Protein AF-A0A6G1YQQ6-F1 (afdb_monomer_lite)

pLDDT: mean 92.28, std 7.88, range [52.28, 98.25]

Foldseek 3Di:
DDELDDDPVVCVVVVHHNPCSLVVSLQVLVQQLQLQAPQFGADDDPNDGDHGDGHDDHDPDPPHDADEYEDQDLSRLLSCQVVVGQAYEYEDDDDCVSVVVSLVSSQVNCVVVVHDSVSHDYHYDDDD

Structure (mmCIF, N/CA/C/O backbone):
data_AF-A0A6G1YQQ6-F1
#
_entry.id   AF-A0A6G1YQQ6-F1
#
loop_
_atom_site.group_PDB
_atom_site.id
_atom_site.type_symbol
_atom_site.label_atom_id
_atom_site.label_alt_id
_atom_site.label_comp_id
_atom_site.label_asym_id
_atom_site.label_entity_id
_atom_site.label_seq_id
_atom_site.pdbx_PDB_ins_code
_atom_site.Cartn_x
_atom_site.Cartn_y
_atom_site.Cartn_z
_atom_site.occupanc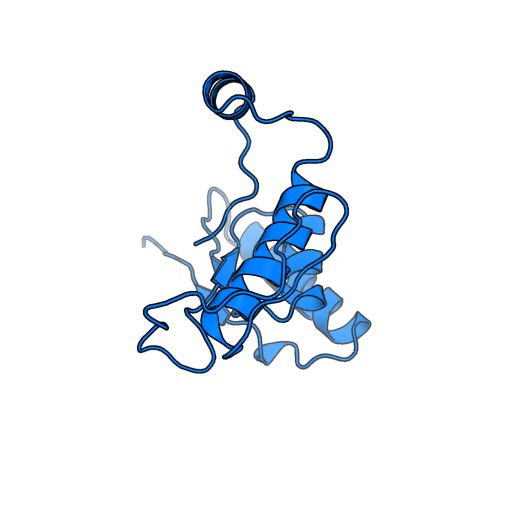y
_atom_site.B_iso_or_equiv
_atom_site.auth_seq_id
_atom_site.auth_comp_id
_atom_site.auth_asym_id
_atom_site.auth_atom_id
_atom_site.pdbx_PDB_model_num
ATOM 1 N N . MET A 1 1 ? -8.125 -2.587 -7.623 1.00 52.28 1 MET A N 1
ATOM 2 C CA . MET A 1 1 ? -6.885 -1.929 -8.093 1.00 52.28 1 MET A CA 1
ATOM 3 C C . MET A 1 1 ? -6.739 -0.608 -7.361 1.00 52.28 1 MET A C 1
ATOM 5 O O . MET A 1 1 ? -7.704 0.143 -7.324 1.00 52.28 1 MET A O 1
ATOM 9 N N . VAL A 1 2 ? -5.563 -0.329 -6.799 1.00 73.75 2 VAL A N 1
ATOM 10 C CA . VAL A 1 2 ? -5.211 0.980 -6.230 1.00 73.75 2 VAL A CA 1
ATOM 11 C C . VAL A 1 2 ? -4.089 1.582 -7.078 1.00 73.75 2 VAL A C 1
ATOM 13 O O . VAL A 1 2 ? -3.134 0.897 -7.439 1.00 73.75 2 VAL A O 1
ATOM 16 N N . LEU A 1 3 ? -4.211 2.860 -7.430 1.00 74.94 3 LEU A N 1
ATOM 17 C CA . LEU A 1 3 ? -3.183 3.617 -8.143 1.00 74.94 3 LEU A CA 1
ATOM 18 C C . LEU A 1 3 ? -2.853 4.875 -7.345 1.00 74.94 3 LEU A C 1
ATOM 20 O O . LEU A 1 3 ? -3.723 5.473 -6.726 1.00 74.94 3 LEU A O 1
ATOM 24 N N . VAL A 1 4 ? -1.593 5.307 -7.410 1.00 85.00 4 VAL A N 1
ATOM 25 C CA . VAL A 1 4 ? -1.136 6.564 -6.791 1.00 85.00 4 VAL A CA 1
ATOM 26 C C . VAL A 1 4 ? -1.632 7.791 -7.578 1.00 85.00 4 VAL A C 1
ATOM 28 O O . VAL A 1 4 ? -1.477 8.911 -7.119 1.00 85.00 4 VAL A O 1
ATOM 31 N N . GLY A 1 5 ? -2.236 7.618 -8.757 1.00 86.31 5 GLY A N 1
ATOM 32 C CA . GLY A 1 5 ? -2.665 8.719 -9.624 1.00 86.31 5 GLY A CA 1
ATOM 33 C C . GLY A 1 5 ? -1.491 9.454 -10.291 1.00 86.31 5 GLY A C 1
ATOM 34 O O . GLY A 1 5 ? -0.394 9.597 -9.733 1.00 86.31 5 GLY A O 1
ATOM 35 N N . TRP A 1 6 ? -1.707 9.891 -11.529 1.00 87.56 6 TRP A N 1
ATOM 36 C CA . TRP A 1 6 ? -0.689 10.552 -12.358 1.00 87.56 6 TRP A CA 1
ATOM 37 C C . TRP A 1 6 ? -1.107 11.956 -12.809 1.00 87.56 6 TRP A C 1
ATOM 39 O O . TRP A 1 6 ? -0.237 12.787 -13.065 1.00 87.56 6 TRP A O 1
ATOM 49 N N . SER A 1 7 ? -2.413 12.224 -12.882 1.00 93.06 7 SER A N 1
ATOM 50 C CA . SER A 1 7 ? -2.953 13.490 -13.368 1.00 93.06 7 SER A CA 1
ATOM 51 C C . SER A 1 7 ? -2.873 14.562 -12.287 1.00 93.06 7 SER A C 1
ATOM 53 O O . SER A 1 7 ? -3.448 14.415 -11.214 1.00 93.06 7 SER A O 1
ATOM 55 N N . ARG A 1 8 ? -2.166 15.662 -12.558 1.00 94.00 8 ARG A N 1
ATOM 56 C CA . ARG A 1 8 ? -2.144 16.817 -11.646 1.00 94.00 8 ARG A CA 1
ATOM 57 C C . ARG A 1 8 ? -3.524 17.460 -11.525 1.00 94.00 8 ARG A C 1
ATOM 59 O O . ARG A 1 8 ? -3.879 17.895 -10.434 1.00 94.00 8 ARG A O 1
ATOM 66 N N . ASP A 1 9 ? -4.297 17.437 -12.605 1.00 96.00 9 ASP A N 1
ATOM 67 C CA . ASP A 1 9 ? -5.633 18.021 -12.654 1.00 96.00 9 ASP A CA 1
ATOM 68 C C . ASP A 1 9 ? -6.589 17.259 -11.728 1.00 96.00 9 ASP A C 1
ATOM 70 O O 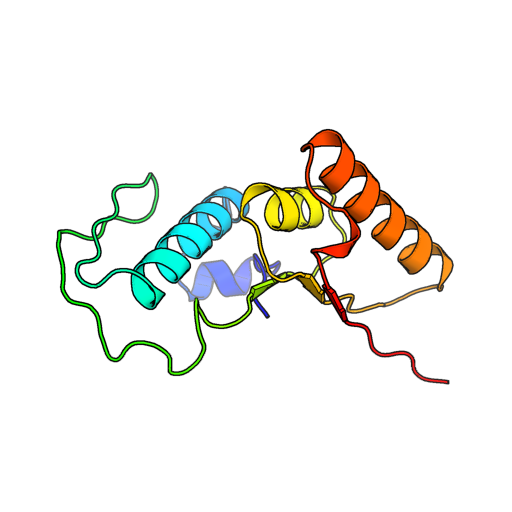. ASP A 1 9 ? -7.311 17.885 -10.960 1.00 96.00 9 ASP A O 1
ATOM 74 N N . GLU A 1 10 ? -6.526 15.918 -11.696 1.00 93.88 10 GLU A N 1
ATOM 75 C CA . GLU A 1 10 ? -7.318 15.090 -10.764 1.00 93.88 10 GLU A CA 1
ATOM 76 C C . GLU A 1 10 ? -7.028 15.432 -9.296 1.00 93.88 10 GLU A C 1
ATOM 78 O O . GLU A 1 10 ? -7.936 15.516 -8.467 1.00 93.88 10 GLU A O 1
ATOM 83 N N . TYR A 1 11 ? -5.754 15.658 -8.975 1.00 95.44 11 TYR A N 1
ATOM 84 C CA . TYR A 1 11 ? -5.327 16.076 -7.643 1.00 95.44 11 TYR A CA 1
ATOM 85 C C . TYR A 1 11 ? -5.837 17.478 -7.300 1.00 95.44 11 TYR A C 1
ATOM 87 O O . TYR A 1 11 ? -6.378 17.686 -6.212 1.00 95.44 11 TYR A O 1
ATOM 95 N N . GLN A 1 12 ? -5.729 18.413 -8.247 1.00 95.25 12 GLN A N 1
ATOM 96 C CA . GLN A 1 12 ? -6.218 19.777 -8.088 1.00 95.25 12 GLN A CA 1
ATOM 97 C C . GLN A 1 12 ? -7.732 19.810 -7.846 1.00 95.25 12 GLN A C 1
ATOM 99 O O . GLN A 1 12 ? -8.171 20.448 -6.891 1.00 95.25 12 GLN A O 1
ATOM 104 N N . VAL A 1 13 ? -8.531 19.095 -8.646 1.00 96.88 13 VAL A N 1
ATOM 105 C CA . VAL A 1 13 ? -9.997 19.075 -8.475 1.00 96.88 13 VAL A CA 1
ATOM 106 C C . VAL A 1 13 ? -10.433 18.342 -7.208 1.00 96.88 13 VAL A C 1
ATOM 108 O O . VAL A 1 13 ? -11.454 18.689 -6.623 1.00 96.88 13 VAL A O 1
ATOM 111 N N . SER A 1 14 ? -9.645 17.367 -6.746 1.00 94.44 14 SER A N 1
ATOM 112 C CA . SER A 1 14 ? -9.898 16.646 -5.490 1.00 94.44 14 SER A CA 1
ATOM 113 C C . SER A 1 14 ? -9.428 17.416 -4.252 1.00 94.44 14 SER A C 1
ATOM 115 O O . SER A 1 14 ? -9.586 16.925 -3.136 1.00 94.44 14 SER A O 1
ATOM 117 N N . ASN A 1 15 ? -8.828 18.599 -4.433 1.00 94.94 15 ASN A N 1
ATOM 118 C CA . ASN A 1 15 ? -8.220 19.400 -3.373 1.00 94.94 15 ASN A CA 1
ATOM 119 C C . ASN A 1 15 ? -7.178 18.616 -2.545 1.00 94.94 15 ASN A C 1
ATOM 121 O O . ASN A 1 15 ? -7.066 18.771 -1.328 1.00 94.94 15 ASN A O 1
ATOM 125 N N . VAL A 1 16 ? -6.411 17.746 -3.211 1.00 93.31 16 VAL A N 1
ATOM 126 C CA . VAL A 1 16 ? -5.314 16.976 -2.613 1.00 93.31 16 VAL A CA 1
ATOM 127 C C . VAL A 1 16 ? -3.998 17.462 -3.228 1.00 93.31 16 VAL A C 1
ATOM 129 O O . VAL A 1 16 ? -3.898 17.529 -4.451 1.00 93.31 16 VAL A O 1
ATOM 132 N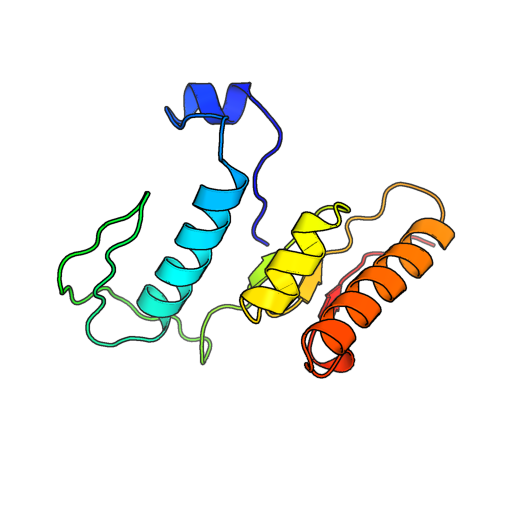 N 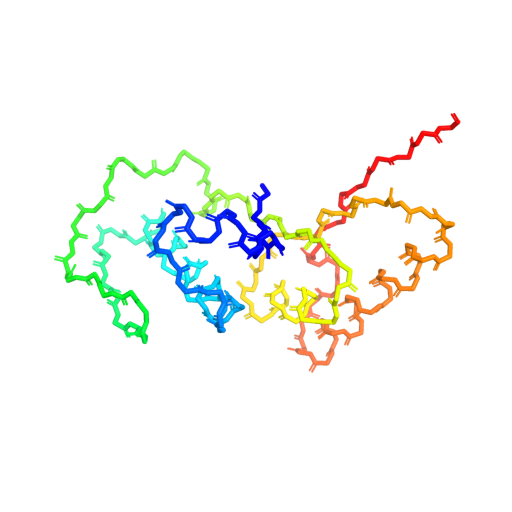. PRO A 1 17 ? -2.948 17.760 -2.436 1.00 94.25 17 PRO A N 1
ATOM 133 C CA . PRO A 1 17 ? -1.644 18.137 -2.987 1.00 94.25 17 PRO A CA 1
ATOM 134 C C . PRO A 1 17 ? -1.113 17.071 -3.949 1.00 94.25 17 PRO A C 1
ATOM 136 O O . PRO A 1 17 ? -1.347 15.884 -3.731 1.00 94.25 17 PRO A O 1
ATOM 139 N N . TYR A 1 18 ? -0.353 17.438 -4.979 1.00 94.69 18 TYR A N 1
ATOM 140 C CA . TYR A 1 18 ? 0.248 16.447 -5.886 1.00 94.69 18 TYR A CA 1
ATOM 141 C C . TYR A 1 18 ? 1.585 15.909 -5.342 1.00 94.69 18 TYR A C 1
ATOM 143 O O . TYR A 1 18 ? 1.964 14.744 -5.519 1.00 94.69 18 TYR A O 1
ATOM 151 N N . GLU A 1 19 ? 2.310 16.756 -4.617 1.00 95.12 19 GLU A N 1
ATOM 152 C CA . GLU A 1 19 ? 3.590 16.471 -3.980 1.00 95.12 19 GLU A CA 1
ATOM 153 C C . GLU A 1 19 ? 3.404 15.413 -2.902 1.00 95.12 19 GLU A C 1
ATOM 155 O O . GLU A 1 19 ? 2.434 15.462 -2.154 1.00 95.12 19 GLU A O 1
ATOM 160 N N . ARG A 1 20 ? 4.344 14.473 -2.757 1.00 94.50 20 ARG A N 1
ATOM 161 C CA . ARG A 1 20 ? 4.277 13.406 -1.734 1.00 94.50 20 ARG A CA 1
ATOM 162 C C . ARG A 1 20 ? 3.081 12.448 -1.881 1.00 94.50 20 ARG A C 1
ATOM 164 O O . ARG A 1 20 ? 2.768 11.718 -0.947 1.00 94.50 20 ARG A O 1
ATOM 171 N N . ARG A 1 21 ? 2.453 12.375 -3.062 1.00 94.25 21 ARG A N 1
ATOM 172 C CA . ARG A 1 21 ? 1.342 11.441 -3.339 1.00 94.25 21 ARG A CA 1
ATOM 173 C C . ARG A 1 21 ? 1.672 9.976 -3.068 1.00 94.25 21 ARG A C 1
ATOM 175 O O . ARG A 1 21 ? 0.823 9.233 -2.600 1.00 94.25 21 ARG A O 1
ATOM 182 N N . GLY A 1 22 ? 2.923 9.584 -3.314 1.00 93.56 22 GLY A N 1
ATOM 183 C CA . GLY A 1 22 ? 3.408 8.243 -3.003 1.00 93.56 22 GLY A CA 1
ATOM 184 C C . GLY A 1 22 ? 3.344 7.936 -1.510 1.00 93.56 22 GLY A C 1
ATOM 185 O O . GLY A 1 22 ? 2.784 6.916 -1.143 1.00 93.56 22 GLY A O 1
ATOM 186 N N . GLU A 1 23 ? 3.848 8.843 -0.668 1.00 95.38 23 GLU A N 1
ATOM 187 C CA . GLU A 1 23 ? 3.817 8.686 0.794 1.00 95.38 23 GLU A CA 1
ATOM 188 C C . GLU A 1 23 ? 2.378 8.699 1.331 1.00 95.38 23 GLU A C 1
ATOM 190 O O . GLU A 1 23 ? 2.049 7.935 2.233 1.00 95.38 23 GLU A O 1
ATOM 195 N N . ARG A 1 24 ? 1.491 9.517 0.743 1.00 95.38 24 ARG A N 1
ATOM 196 C CA . ARG A 1 24 ? 0.057 9.477 1.070 1.00 95.38 24 ARG A CA 1
ATOM 197 C C . ARG A 1 24 ? -0.572 8.133 0.726 1.00 95.38 24 ARG A C 1
ATOM 199 O O . ARG A 1 24 ? -1.274 7.574 1.556 1.00 95.38 24 ARG A O 1
ATOM 206 N N . ALA A 1 25 ? -0.313 7.599 -0.467 1.00 94.00 25 ALA A N 1
ATOM 207 C CA . ALA A 1 25 ? -0.844 6.299 -0.867 1.00 94.00 25 ALA A CA 1
ATOM 208 C C . ALA A 1 25 ? -0.338 5.168 0.046 1.00 94.00 25 ALA A C 1
ATOM 210 O O . ALA A 1 25 ? -1.114 4.293 0.422 1.00 94.00 25 ALA A O 1
ATOM 211 N N . ASP A 1 26 ? 0.934 5.222 0.443 1.00 95.25 26 ASP A N 1
ATOM 212 C CA . ASP A 1 26 ? 1.550 4.272 1.375 1.00 95.25 26 ASP A CA 1
ATOM 213 C C . ASP A 1 26 ? 0.824 4.251 2.725 1.00 95.25 26 ASP A C 1
ATOM 215 O O . ASP A 1 26 ? 0.515 3.191 3.273 1.00 95.25 26 ASP A O 1
ATOM 219 N N . GLU A 1 27 ? 0.527 5.431 3.264 1.00 96.75 27 GLU A N 1
ATOM 220 C CA . GLU A 1 27 ? -0.186 5.578 4.529 1.00 96.75 27 GLU A CA 1
ATOM 221 C C . GLU A 1 27 ? -1.666 5.185 4.408 1.00 96.75 27 GLU A C 1
ATOM 223 O O . GLU A 1 27 ? -2.212 4.503 5.276 1.00 96.75 27 GLU A O 1
ATOM 228 N N . TYR A 1 28 ? -2.297 5.543 3.290 1.00 95.44 28 TYR A N 1
ATOM 229 C CA . TYR A 1 28 ? -3.689 5.216 3.003 1.00 95.44 28 TYR A CA 1
ATOM 230 C C . TYR A 1 28 ? -3.923 3.703 2.934 1.00 95.44 28 TYR A C 1
ATOM 232 O O . TYR A 1 28 ? -4.893 3.199 3.493 1.00 95.44 28 TYR A O 1
ATOM 240 N N . VAL A 1 29 ? -3.011 2.954 2.306 1.00 95.62 29 VAL A N 1
ATOM 241 C CA . VAL A 1 29 ? -3.095 1.488 2.220 1.00 95.62 29 VAL A CA 1
ATOM 242 C C . VAL A 1 29 ? -2.989 0.830 3.598 1.00 95.62 29 VAL A C 1
ATOM 244 O O . VAL A 1 29 ? -3.737 -0.104 3.889 1.00 95.62 29 VAL A O 1
ATOM 247 N N . GLN A 1 30 ? -2.107 1.328 4.468 1.00 95.94 30 GLN A N 1
ATOM 248 C CA . GLN A 1 30 ? -2.008 0.841 5.848 1.00 95.94 30 GLN A CA 1
ATOM 249 C C . GLN A 1 30 ? -3.299 1.100 6.627 1.00 95.94 30 GLN A C 1
ATOM 251 O O . GLN A 1 30 ? -3.800 0.201 7.306 1.00 95.94 30 GLN A O 1
ATOM 256 N N . LEU A 1 31 ? -3.859 2.306 6.498 1.00 97.25 31 LEU A N 1
ATOM 257 C CA . LEU A 1 31 ? -5.119 2.662 7.138 1.00 97.25 31 LEU A CA 1
ATOM 258 C C . LEU A 1 31 ? -6.280 1.799 6.625 1.00 97.25 31 LEU A C 1
ATOM 260 O O . LEU A 1 31 ? -7.050 1.283 7.431 1.00 97.25 31 LEU A O 1
ATOM 264 N N . LEU A 1 32 ? -6.396 1.594 5.309 1.00 95.94 32 LEU A N 1
ATOM 265 C CA . LEU A 1 32 ? -7.444 0.752 4.725 1.00 95.94 32 LEU A CA 1
ATOM 266 C C . LEU A 1 32 ? -7.399 -0.676 5.263 1.00 95.94 32 LEU A C 1
ATOM 268 O O . LEU A 1 32 ? -8.439 -1.206 5.650 1.00 95.94 32 LEU A O 1
ATOM 272 N N . LYS A 1 33 ? -6.205 -1.280 5.343 1.00 95.69 33 LYS A N 1
ATOM 273 C CA . LYS A 1 33 ? -6.049 -2.619 5.923 1.00 95.69 33 LYS A CA 1
ATOM 274 C C . LYS A 1 33 ? -6.596 -2.664 7.348 1.00 95.69 33 LYS A C 1
ATOM 276 O O . LYS A 1 33 ? -7.460 -3.494 7.603 1.00 95.69 33 LYS A O 1
ATOM 281 N N . ARG A 1 34 ? -6.213 -1.716 8.215 1.00 96.50 34 ARG A N 1
ATOM 282 C CA . ARG A 1 34 ? -6.752 -1.619 9.587 1.00 96.50 34 ARG A CA 1
ATOM 283 C C . ARG A 1 34 ? -8.263 -1.428 9.619 1.00 96.50 34 ARG A C 1
ATOM 285 O O . ARG A 1 34 ? -8.950 -2.096 10.381 1.00 96.50 34 ARG A O 1
ATOM 292 N N . ILE A 1 35 ? -8.805 -0.554 8.769 1.00 96.88 35 ILE A N 1
ATOM 293 C CA . ILE A 1 35 ? -10.257 -0.346 8.667 1.00 96.88 35 ILE A CA 1
ATOM 294 C C . ILE A 1 35 ? -10.976 -1.660 8.355 1.00 96.88 35 ILE A C 1
ATOM 296 O O . ILE A 1 35 ? -12.052 -1.921 8.898 1.00 96.88 35 ILE A O 1
ATOM 300 N N . TRP A 1 36 ? -10.393 -2.498 7.505 1.00 96.62 36 TRP A N 1
ATOM 301 C CA . TRP A 1 36 ? -10.988 -3.763 7.099 1.00 96.62 36 TRP A CA 1
ATOM 302 C C . TRP A 1 36 ? -10.784 -4.901 8.102 1.00 96.62 36 TRP A C 1
ATOM 304 O O . TRP A 1 36 ? -11.660 -5.764 8.184 1.00 96.62 36 TRP A O 1
ATOM 314 N N . THR A 1 37 ? -9.688 -4.895 8.866 1.00 96.06 37 THR A N 1
ATOM 315 C CA . THR A 1 37 ? -9.309 -6.005 9.756 1.00 96.06 37 THR A CA 1
ATOM 316 C C . THR A 1 37 ? -9.634 -5.775 11.225 1.00 96.06 37 THR A C 1
ATOM 318 O O . THR A 1 37 ? -10.030 -6.722 11.898 1.00 96.06 37 THR A O 1
ATOM 321 N N . ASP A 1 38 ? -9.485 -4.551 11.729 1.00 96.50 38 ASP A N 1
ATOM 322 C CA . ASP A 1 38 ? -9.459 -4.285 13.169 1.00 96.50 38 ASP A CA 1
ATOM 323 C C . ASP A 1 38 ? -10.863 -3.947 13.686 1.00 96.50 38 ASP A C 1
ATOM 325 O O . ASP A 1 38 ? -11.578 -3.140 13.084 1.00 96.50 38 ASP A O 1
ATOM 329 N N . ASP A 1 39 ? -11.269 -4.506 14.828 1.00 95.62 39 ASP A N 1
ATOM 330 C CA . ASP A 1 39 ? -12.583 -4.218 15.429 1.00 95.62 39 ASP A CA 1
ATOM 331 C C . ASP A 1 39 ? -12.715 -2.753 15.874 1.00 95.62 39 ASP A C 1
ATOM 333 O O . ASP A 1 39 ? -13.741 -2.106 15.637 1.00 95.62 39 ASP A O 1
ATOM 337 N N . VAL A 1 40 ? -11.654 -2.219 16.485 1.00 97.88 40 VAL A N 1
ATOM 338 C CA . VAL A 1 40 ? -11.490 -0.798 16.804 1.00 97.88 40 VAL A CA 1
ATOM 339 C C . VAL A 1 40 ? -10.298 -0.283 16.013 1.00 97.88 40 VAL A C 1
ATOM 341 O O . VAL A 1 40 ? -9.176 -0.746 16.191 1.00 97.88 40 VAL A O 1
ATOM 344 N N . VAL A 1 41 ? -10.553 0.679 15.135 1.00 98.06 41 VAL A N 1
ATOM 345 C CA . VAL A 1 41 ? -9.544 1.281 14.271 1.00 98.06 41 VAL A CA 1
ATOM 346 C C . VAL A 1 41 ? -8.969 2.494 14.979 1.00 98.06 41 VAL A C 1
ATOM 348 O O . VAL A 1 41 ? -9.698 3.428 15.307 1.00 98.06 41 VAL A O 1
ATOM 351 N N . GLU A 1 42 ? -7.658 2.505 15.161 1.00 98.00 42 GLU A N 1
ATOM 352 C CA . GLU A 1 42 ? -6.906 3.688 15.564 1.00 98.00 42 GLU A CA 1
ATOM 353 C C . GLU A 1 42 ? -5.702 3.840 14.637 1.00 98.00 42 GLU A C 1
ATOM 355 O O . GLU A 1 42 ? -4.997 2.872 14.323 1.00 98.00 42 GLU A O 1
ATOM 360 N N . PHE A 1 43 ? -5.474 5.059 14.155 1.00 98.12 43 PHE A N 1
ATOM 361 C CA . PHE A 1 43 ? -4.381 5.343 13.239 1.00 98.12 43 PHE A CA 1
ATOM 362 C C . PHE A 1 43 ? -3.875 6.765 13.434 1.00 98.12 43 PHE A C 1
ATOM 364 O O . PHE A 1 43 ? -4.650 7.716 13.434 1.00 98.12 43 PHE A O 1
ATOM 371 N N . LYS A 1 44 ? -2.562 6.923 13.570 1.00 98.12 44 LYS A N 1
ATOM 372 C CA . LYS A 1 44 ? -1.916 8.227 13.703 1.00 98.12 44 LYS A CA 1
ATOM 373 C C . LYS A 1 44 ? -0.714 8.267 12.777 1.00 98.12 44 LYS A C 1
ATOM 375 O O . LYS A 1 44 ? 0.385 7.872 13.160 1.00 98.12 44 LYS A O 1
ATOM 380 N N . GLY A 1 45 ? -0.956 8.687 11.545 1.00 97.00 45 GLY A N 1
ATOM 381 C CA . GLY A 1 45 ? 0.078 8.875 10.543 1.00 97.00 45 GLY A CA 1
ATOM 382 C C . GLY A 1 45 ? 0.369 10.350 10.282 1.00 97.00 45 GLY A C 1
ATOM 383 O O . GLY A 1 45 ? -0.091 11.243 10.995 1.00 97.00 45 GLY A O 1
ATOM 384 N N . LYS A 1 46 ? 1.183 10.604 9.260 1.00 97.38 46 LYS A N 1
ATOM 385 C CA . LYS A 1 46 ? 1.584 11.947 8.834 1.00 97.38 46 LYS A CA 1
ATOM 386 C C . LYS A 1 46 ? 0.476 12.645 8.044 1.00 97.38 46 LYS A C 1
ATOM 388 O O . LYS A 1 46 ? 0.420 13.873 8.046 1.00 97.38 46 LYS A O 1
ATOM 393 N N . TYR A 1 47 ? -0.370 11.882 7.355 1.00 96.44 47 TYR A N 1
ATOM 394 C CA . TYR A 1 47 ? -1.409 12.388 6.457 1.00 96.44 47 TYR A CA 1
ATOM 395 C C . TYR A 1 47 ? -2.828 12.080 6.938 1.00 96.44 47 TYR A C 1
ATOM 397 O O . TYR A 1 47 ? -3.741 12.852 6.658 1.00 96.44 47 TYR A O 1
ATOM 405 N N . TYR A 1 48 ? -3.016 10.982 7.665 1.00 96.94 48 TYR A N 1
ATOM 406 C CA . TYR A 1 48 ? -4.302 10.504 8.144 1.00 96.94 48 TYR A CA 1
ATOM 407 C C . TYR A 1 48 ? -4.243 10.263 9.649 1.00 96.94 48 TYR A C 1
ATOM 409 O O . TYR A 1 48 ? -3.330 9.626 10.173 1.00 96.94 48 TYR A O 1
ATOM 417 N N . THR A 1 49 ? -5.257 10.759 10.353 1.00 97.88 49 THR A N 1
ATOM 418 C CA . THR A 1 49 ? -5.491 10.447 11.762 1.00 97.88 49 THR A CA 1
ATOM 419 C C . THR A 1 49 ? -6.912 9.938 11.914 1.00 97.88 49 THR A C 1
ATOM 421 O O . THR A 1 49 ? -7.856 10.583 11.463 1.00 97.88 49 THR A O 1
ATOM 424 N N . VAL A 1 50 ? -7.054 8.785 12.553 1.00 97.88 50 VAL A N 1
ATOM 425 C CA . VAL A 1 50 ? -8.328 8.186 12.932 1.00 97.88 50 VAL A CA 1
ATOM 426 C C . VAL A 1 50 ? -8.275 7.941 14.440 1.00 97.88 50 VAL A C 1
ATOM 428 O O . VAL A 1 50 ? -7.454 7.128 14.876 1.00 97.88 50 VAL A O 1
ATOM 431 N N . PRO A 1 51 ? -9.094 8.642 15.248 1.00 97.88 51 PRO A N 1
ATOM 432 C CA . PRO A 1 51 ? -9.214 8.330 16.669 1.00 97.88 51 PRO A CA 1
ATOM 433 C C . PRO A 1 51 ? -9.820 6.935 16.834 1.00 97.88 51 PRO A C 1
ATOM 435 O O . PRO A 1 51 ? -10.498 6.462 15.923 1.00 97.88 51 PRO A O 1
ATOM 438 N N . ALA A 1 52 ? -9.629 6.301 17.991 1.00 98.25 52 ALA A N 1
ATOM 439 C CA . ALA A 1 52 ? -10.195 4.985 18.285 1.00 98.25 52 ALA A CA 1
ATOM 440 C C . ALA A 1 52 ? -11.698 4.921 17.942 1.00 98.25 52 ALA A C 1
ATOM 442 O O . ALA A 1 52 ? -12.535 5.525 18.612 1.00 98.25 52 ALA A O 1
ATOM 443 N N . SER A 1 53 ? -12.024 4.212 16.860 1.00 98.12 53 SER A N 1
ATOM 444 C CA . SER A 1 53 ? -13.349 4.237 16.238 1.00 98.12 53 SER A CA 1
ATOM 445 C C . SER A 1 53 ? -13.784 2.846 15.803 1.00 98.12 53 SER A C 1
ATOM 447 O O . SER A 1 53 ? -12.999 2.072 15.257 1.00 98.12 53 SER A O 1
ATOM 449 N N . LYS A 1 54 ? -15.074 2.539 15.961 1.00 97.69 54 LYS A N 1
ATOM 450 C CA . LYS A 1 54 ? -15.688 1.372 15.317 1.00 97.69 54 LYS A CA 1
ATOM 451 C C . LYS A 1 54 ? -16.133 1.760 13.912 1.00 97.69 54 LYS A C 1
ATOM 453 O O . LYS A 1 54 ? -17.072 2.533 13.758 1.00 97.69 54 LYS A O 1
ATOM 458 N N . ILE A 1 55 ? -15.454 1.229 12.899 1.00 96.50 55 ILE A N 1
ATOM 459 C CA . ILE A 1 55 ? -15.746 1.519 11.489 1.00 96.50 55 ILE A CA 1
ATOM 460 C C . ILE A 1 55 ? -16.288 0.253 10.831 1.00 96.50 55 ILE A C 1
ATOM 462 O O . ILE A 1 55 ? -15.610 -0.775 10.821 1.00 96.50 55 ILE A O 1
ATOM 466 N N . GLY A 1 56 ? -17.502 0.329 10.287 1.00 94.75 56 GLY A N 1
ATOM 467 C CA . GLY A 1 56 ? -18.164 -0.786 9.619 1.00 94.75 56 GLY A CA 1
ATOM 468 C C . GLY A 1 56 ? -19.144 -0.336 8.528 1.00 94.75 56 GLY A C 1
ATOM 469 O O . GLY A 1 56 ? -19.376 0.865 8.382 1.00 94.75 56 GLY A O 1
ATOM 470 N N . PRO A 1 57 ? -19.723 -1.290 7.773 1.00 94.50 57 PRO A N 1
ATOM 471 C CA . PRO A 1 57 ? -19.535 -2.742 7.904 1.00 94.50 57 PRO A CA 1
ATOM 472 C C . PRO A 1 57 ? -18.132 -3.213 7.479 1.00 94.50 57 PRO A C 1
ATOM 474 O O . PRO A 1 57 ? -17.464 -2.565 6.675 1.00 94.50 57 PRO A O 1
ATOM 477 N N . LYS A 1 58 ? -17.670 -4.347 8.027 1.00 95.69 58 LYS A N 1
ATOM 478 C CA . LYS A 1 58 ? -16.407 -4.971 7.598 1.00 95.69 58 LYS A CA 1
ATOM 479 C C . LYS A 1 58 ? -16.592 -5.704 6.266 1.00 95.69 58 LYS A C 1
ATOM 481 O O . LYS A 1 58 ? -17.677 -6.240 6.029 1.00 95.69 58 LYS A O 1
ATOM 486 N N . PRO A 1 59 ? -15.552 -5.795 5.417 1.00 95.38 59 PRO A N 1
ATOM 487 C CA . PRO A 1 59 ? -15.633 -6.597 4.206 1.00 95.38 59 PRO A CA 1
ATOM 488 C C . PRO A 1 59 ? -15.924 -8.071 4.505 1.00 95.38 59 PRO A C 1
ATOM 490 O O . PRO A 1 59 ? -15.433 -8.641 5.487 1.00 95.38 59 PRO A O 1
ATOM 493 N N . ILE A 1 60 ? -16.693 -8.687 3.605 1.00 96.00 60 ILE A N 1
ATOM 494 C CA . ILE A 1 60 ? -16.956 -10.134 3.602 1.00 96.00 60 ILE A CA 1
ATOM 495 C C . ILE A 1 60 ? -15.658 -10.906 3.310 1.00 96.00 60 ILE A C 1
ATOM 497 O O . ILE A 1 60 ? -15.415 -11.953 3.901 1.00 96.00 60 ILE A O 1
ATOM 501 N N . HIS A 1 61 ? -14.803 -10.362 2.438 1.00 93.88 61 HIS A N 1
ATOM 502 C CA . HIS A 1 61 ? -13.500 -10.937 2.102 1.00 93.88 61 HIS A CA 1
ATOM 503 C C . HIS A 1 61 ? -12.541 -10.869 3.297 1.00 93.88 61 HIS A C 1
ATOM 505 O O . HIS A 1 61 ? -12.418 -9.820 3.936 1.00 93.88 61 HIS A O 1
ATOM 511 N N . LYS A 1 62 ? -11.853 -11.983 3.577 1.00 92.25 62 LYS A N 1
ATOM 512 C CA . LYS A 1 62 ? -10.873 -12.120 4.662 1.00 92.25 62 LYS A CA 1
ATOM 513 C C . LYS A 1 62 ? -9.470 -12.406 4.106 1.00 92.25 62 LYS A C 1
ATOM 515 O O . LYS A 1 62 ? -9.372 -13.125 3.117 1.00 92.25 62 LYS A O 1
ATOM 520 N N . PRO A 1 63 ? -8.401 -11.898 4.751 1.00 91.19 63 PRO A N 1
ATOM 521 C CA . PRO A 1 63 ? -8.430 -10.997 5.910 1.00 91.19 63 PRO A CA 1
ATOM 522 C C . PRO A 1 63 ? -8.913 -9.583 5.550 1.00 91.19 63 PRO A C 1
ATOM 524 O O . PRO A 1 63 ? -9.519 -8.915 6.381 1.00 91.19 63 PRO A O 1
ATOM 527 N N . HIS A 1 64 ? -8.717 -9.163 4.303 1.00 93.81 64 HIS A N 1
ATOM 528 C CA . HIS A 1 64 ? -9.194 -7.899 3.759 1.00 93.81 64 HIS A CA 1
ATOM 529 C C . HIS A 1 64 ? -9.532 -8.048 2.269 1.00 93.81 64 HIS A C 1
ATOM 531 O O . HIS A 1 64 ? -9.333 -9.106 1.677 1.00 93.81 64 HIS A O 1
ATOM 537 N N . ILE A 1 65 ? -10.040 -6.982 1.647 1.00 94.88 65 ILE A N 1
ATOM 538 C CA . ILE A 1 65 ? -10.216 -6.931 0.189 1.00 94.88 65 ILE A CA 1
ATOM 539 C C . ILE A 1 65 ? -8.826 -6.984 -0.472 1.00 94.88 65 ILE A C 1
ATOM 541 O O . ILE A 1 65 ? -7.954 -6.225 -0.036 1.00 94.88 65 ILE A O 1
ATOM 545 N N . PRO A 1 66 ? -8.600 -7.819 -1.504 1.00 95.00 66 PRO A N 1
ATOM 546 C CA . PRO A 1 66 ? -7.321 -7.857 -2.204 1.00 95.00 66 PRO A CA 1
ATOM 547 C C . PRO A 1 66 ? -6.931 -6.504 -2.818 1.00 95.00 66 PRO A C 1
ATOM 549 O O . PRO A 1 66 ? -7.714 -5.850 -3.517 1.00 95.00 66 PRO A O 1
ATOM 552 N N . ILE A 1 67 ? -5.696 -6.080 -2.571 1.00 95.06 67 ILE A N 1
ATOM 553 C CA . ILE A 1 67 ? -5.098 -4.841 -3.053 1.00 95.06 67 ILE A CA 1
ATOM 554 C C . ILE A 1 67 ? -4.047 -5.172 -4.112 1.00 95.06 67 ILE A C 1
ATOM 556 O O . ILE A 1 67 ? -2.934 -5.592 -3.806 1.00 95.06 67 ILE A O 1
ATOM 560 N N . TYR A 1 68 ? -4.374 -4.866 -5.364 1.00 94.94 68 TYR A N 1
ATOM 561 C CA . TYR A 1 68 ? -3.420 -4.890 -6.472 1.00 94.94 68 TYR A CA 1
ATOM 562 C C . TYR A 1 68 ? -2.993 -3.471 -6.832 1.00 94.94 68 TYR A C 1
ATOM 564 O O . TYR A 1 68 ? -3.858 -2.610 -7.052 1.00 94.94 68 TYR A O 1
ATOM 572 N N . LEU A 1 69 ? -1.684 -3.231 -6.928 1.00 93.69 69 LEU A N 1
ATOM 573 C CA . LEU A 1 69 ? -1.146 -1.973 -7.450 1.00 93.69 69 LEU A CA 1
ATOM 574 C C . LEU A 1 69 ? -0.838 -2.087 -8.936 1.00 93.69 69 LEU A C 1
ATOM 576 O O . LEU A 1 69 ? -0.303 -3.094 -9.387 1.00 93.69 69 LEU A O 1
ATOM 580 N N . GLY A 1 70 ? -1.134 -1.027 -9.682 1.00 89.75 70 GLY A N 1
ATOM 581 C CA . GLY A 1 70 ? -0.674 -0.873 -11.062 1.00 89.75 70 GLY A CA 1
ATOM 582 C C . GLY A 1 70 ? 0.541 0.052 -11.192 1.00 89.75 70 GLY A C 1
ATOM 583 O O . GLY A 1 70 ? 1.007 0.673 -10.230 1.00 89.75 70 GLY A O 1
ATOM 584 N N . GLY A 1 71 ? 1.037 0.167 -12.423 1.00 87.75 71 GLY A N 1
ATOM 585 C CA . GLY A 1 71 ? 2.207 0.971 -12.785 1.00 87.75 71 GLY A CA 1
ATOM 586 C C . GLY A 1 71 ? 3.512 0.171 -12.842 1.00 87.75 71 GLY A C 1
ATOM 587 O O . GLY A 1 71 ? 3.573 -0.974 -12.408 1.00 87.75 71 GLY A O 1
ATOM 588 N N . PHE A 1 72 ? 4.556 0.800 -13.386 1.00 86.19 72 PHE A N 1
ATOM 589 C CA . PHE A 1 72 ? 5.816 0.141 -13.781 1.00 86.19 72 PHE A CA 1
ATOM 590 C C . PHE A 1 72 ? 7.052 0.671 -13.050 1.00 86.19 72 PHE A C 1
ATOM 592 O O . PHE A 1 72 ? 8.188 0.358 -13.393 1.00 86.19 72 PHE A O 1
ATOM 599 N N . SER A 1 73 ? 6.853 1.551 -12.070 1.00 88.12 73 SER A N 1
ATOM 600 C CA . SER A 1 73 ? 7.970 2.160 -11.354 1.00 88.12 73 SER A CA 1
ATOM 601 C C . SER A 1 73 ? 8.545 1.200 -10.314 1.00 88.12 73 SER A C 1
ATOM 603 O O . SER A 1 73 ? 7.807 0.444 -9.686 1.00 88.12 73 SER A O 1
ATOM 605 N N . SER A 1 74 ? 9.838 1.322 -10.016 1.00 91.00 74 SER A N 1
ATOM 606 C CA . SER A 1 74 ? 10.460 0.617 -8.885 1.00 91.00 74 SER A CA 1
ATOM 607 C C . SER A 1 74 ? 9.738 0.879 -7.557 1.00 91.00 74 SER A C 1
ATOM 609 O O . SER A 1 74 ? 9.637 -0.004 -6.709 1.00 91.00 74 SER A O 1
ATOM 611 N N . ASN A 1 75 ? 9.170 2.076 -7.386 1.00 92.31 75 ASN A N 1
ATOM 612 C CA . ASN A 1 75 ? 8.367 2.415 -6.217 1.00 92.31 75 ASN A CA 1
ATOM 613 C C . ASN A 1 75 ? 7.052 1.621 -6.148 1.00 92.31 75 ASN A C 1
ATOM 615 O O . ASN A 1 75 ? 6.563 1.388 -5.050 1.00 92.31 75 ASN A O 1
ATOM 619 N N . THR A 1 76 ? 6.476 1.194 -7.275 1.00 93.44 76 THR A N 1
ATOM 620 C CA . THR A 1 76 ? 5.298 0.310 -7.287 1.00 93.44 76 THR A CA 1
ATOM 621 C C . THR A 1 76 ? 5.646 -1.035 -6.654 1.00 93.44 76 THR A C 1
ATOM 623 O O . THR A 1 76 ? 5.001 -1.433 -5.688 1.00 93.44 76 THR A O 1
ATOM 626 N N . PHE A 1 77 ? 6.712 -1.690 -7.118 1.00 95.25 77 PHE A N 1
ATOM 627 C CA . PHE A 1 77 ? 7.126 -2.995 -6.590 1.00 95.25 77 PHE A CA 1
ATOM 628 C C . PHE A 1 77 ? 7.572 -2.916 -5.130 1.00 95.25 77 PHE A C 1
ATOM 630 O O . PHE A 1 77 ? 7.160 -3.741 -4.318 1.00 95.25 77 PHE A O 1
ATOM 637 N N . LYS A 1 78 ? 8.311 -1.861 -4.755 1.00 95.44 78 LYS A N 1
ATOM 638 C CA . LYS A 1 78 ? 8.649 -1.596 -3.348 1.00 95.44 78 LYS A CA 1
ATOM 639 C C . LYS A 1 78 ? 7.408 -1.512 -2.465 1.00 95.44 78 LYS A C 1
ATOM 641 O O . LYS A 1 78 ? 7.423 -2.068 -1.377 1.00 95.44 78 LYS A O 1
ATOM 646 N N . ARG A 1 79 ? 6.336 -0.845 -2.907 1.00 95.56 79 ARG A N 1
ATOM 647 C CA . ARG A 1 79 ? 5.084 -0.756 -2.134 1.00 95.56 79 ARG A CA 1
ATOM 648 C C . ARG A 1 79 ? 4.402 -2.101 -1.978 1.00 95.56 79 ARG A C 1
ATOM 650 O O . ARG A 1 79 ? 4.011 -2.435 -0.865 1.00 95.56 79 ARG A O 1
ATOM 657 N N . ILE A 1 80 ? 4.282 -2.855 -3.072 1.00 96.62 80 ILE A N 1
ATOM 658 C CA . ILE A 1 80 ? 3.683 -4.196 -3.058 1.00 96.62 80 ILE A CA 1
ATOM 659 C C . ILE A 1 80 ? 4.376 -5.055 -2.000 1.00 96.62 80 ILE A C 1
ATOM 661 O O . ILE A 1 80 ? 3.722 -5.599 -1.113 1.00 96.62 80 ILE A O 1
ATOM 665 N N . VAL A 1 81 ? 5.709 -5.084 -2.045 1.00 97.38 81 VAL A N 1
ATOM 666 C CA . VAL A 1 81 ? 6.521 -5.880 -1.127 1.00 97.38 81 VAL A CA 1
ATOM 667 C C . VAL A 1 81 ? 6.467 -5.321 0.294 1.00 97.38 81 VAL A C 1
ATOM 669 O O . VAL A 1 81 ? 6.165 -6.067 1.220 1.00 97.38 81 VAL A O 1
ATOM 672 N N . ASN A 1 82 ? 6.715 -4.026 0.504 1.00 95.88 82 ASN A N 1
ATOM 673 C CA . ASN A 1 82 ? 6.808 -3.433 1.844 1.00 95.88 82 ASN A CA 1
ATOM 674 C C . ASN A 1 82 ? 5.494 -3.514 2.625 1.00 95.88 82 ASN A C 1
ATOM 676 O O . ASN A 1 82 ? 5.528 -3.745 3.830 1.00 95.88 82 ASN A O 1
ATOM 680 N N . PHE A 1 83 ? 4.355 -3.356 1.950 1.00 95.38 83 PHE A N 1
ATOM 681 C CA . PHE A 1 83 ? 3.038 -3.349 2.590 1.00 95.38 83 PHE A CA 1
ATOM 682 C C . PHE A 1 83 ? 2.298 -4.685 2.497 1.00 95.38 83 PHE A C 1
ATOM 684 O O . PHE A 1 83 ? 1.123 -4.740 2.861 1.00 95.38 83 PHE A O 1
ATOM 691 N N . ASP A 1 84 ? 2.960 -5.751 2.030 1.00 95.25 84 ASP A N 1
ATOM 692 C CA . ASP A 1 84 ? 2.366 -7.083 1.845 1.00 95.25 84 ASP A CA 1
ATOM 693 C C . ASP A 1 84 ? 1.045 -7.021 1.071 1.00 95.25 84 ASP A C 1
ATOM 695 O O . ASP A 1 84 ? 0.003 -7.467 1.551 1.00 95.25 84 ASP A O 1
ATOM 699 N N . LEU A 1 85 ? 1.063 -6.362 -0.084 1.00 95.75 85 LEU A N 1
ATOM 700 C CA . LEU A 1 85 ? -0.109 -6.293 -0.956 1.00 95.75 85 LEU A CA 1
ATOM 701 C C . LEU A 1 85 ? -0.276 -7.603 -1.720 1.00 95.75 85 LEU A C 1
ATOM 703 O O . LEU A 1 85 ? 0.656 -8.399 -1.801 1.00 95.75 85 LEU A O 1
ATOM 707 N N . ASP A 1 86 ? -1.462 -7.813 -2.274 1.00 95.75 86 ASP A N 1
ATOM 708 C CA . ASP A 1 86 ? -1.835 -9.080 -2.901 1.00 95.75 86 ASP A CA 1
ATOM 709 C C . ASP A 1 86 ? -1.142 -9.270 -4.251 1.00 95.75 86 ASP A C 1
ATOM 711 O O . ASP A 1 86 ? -0.811 -10.390 -4.630 1.00 95.75 86 ASP A O 1
ATOM 715 N N . GLY A 1 87 ? -0.834 -8.180 -4.959 1.00 95.44 87 GLY A N 1
ATOM 716 C CA . GLY A 1 87 ? -0.078 -8.318 -6.191 1.00 95.44 87 GLY A CA 1
ATOM 717 C C . GLY A 1 87 ? 0.067 -7.081 -7.059 1.00 95.44 87 GLY A C 1
ATOM 718 O O . GLY A 1 87 ? -0.244 -5.944 -6.685 1.00 95.44 87 GLY A O 1
ATOM 719 N N . TRP A 1 88 ? 0.556 -7.344 -8.265 1.00 95.12 88 TRP A N 1
ATOM 720 C CA . TRP A 1 88 ? 0.750 -6.377 -9.328 1.00 95.12 88 TRP A CA 1
ATOM 721 C C . TRP A 1 88 ? -0.290 -6.588 -10.429 1.00 95.12 88 TRP A C 1
ATOM 723 O O . TRP A 1 88 ? -0.386 -7.666 -11.016 1.00 95.12 88 TRP A O 1
ATOM 733 N N . LEU A 1 89 ? -1.051 -5.538 -10.737 1.00 92.62 89 LEU A N 1
ATOM 734 C CA . LEU A 1 89 ? -1.875 -5.501 -11.940 1.00 92.62 89 LEU A CA 1
ATOM 735 C C . LEU A 1 89 ? -1.044 -4.908 -13.082 1.00 92.62 89 LEU A C 1
ATOM 737 O O . LEU A 1 89 ? -0.913 -3.689 -13.222 1.00 92.62 89 LEU A O 1
ATOM 741 N N . ALA A 1 90 ? -0.476 -5.792 -13.892 1.00 86.88 90 ALA A N 1
ATOM 742 C CA . ALA A 1 90 ? 0.361 -5.468 -15.032 1.00 86.88 90 ALA A CA 1
ATOM 743 C C . ALA A 1 90 ? -0.498 -5.018 -16.223 1.00 86.88 90 ALA A C 1
ATOM 745 O O . ALA A 1 90 ? -0.875 -5.814 -17.088 1.00 86.88 90 ALA A O 1
ATOM 746 N N . THR A 1 91 ? -0.811 -3.724 -16.275 1.00 73.19 91 THR A N 1
ATOM 747 C CA . THR A 1 91 ? -1.500 -3.087 -17.408 1.00 73.19 91 THR A CA 1
ATOM 748 C C . THR A 1 91 ? -0.515 -2.814 -18.542 1.00 73.19 91 THR A C 1
ATOM 750 O O . THR A 1 91 ? -0.047 -1.687 -18.693 1.00 73.19 91 THR A O 1
ATOM 753 N N . ILE A 1 92 ? -0.139 -3.847 -19.295 1.00 67.00 92 ILE A N 1
ATOM 754 C CA . ILE A 1 92 ? 0.925 -3.762 -20.303 1.00 67.00 92 ILE A CA 1
ATOM 755 C C . ILE A 1 92 ? 0.504 -2.859 -21.467 1.00 67.00 92 ILE A C 1
ATOM 757 O O . ILE A 1 92 ? -0.497 -3.103 -22.137 1.00 67.00 92 ILE A O 1
ATOM 761 N N . GLY A 1 93 ? 1.328 -1.848 -21.733 1.00 64.38 93 GLY A N 1
ATOM 762 C CA . GLY A 1 93 ? 1.460 -1.223 -23.043 1.00 64.38 93 GLY A CA 1
ATOM 763 C C . GLY A 1 93 ? 2.917 -1.358 -23.477 1.00 64.38 93 GLY A C 1
ATOM 764 O O . GLY A 1 93 ? 3.802 -0.865 -22.781 1.00 64.38 93 GLY A O 1
ATOM 765 N N . GLY A 1 94 ? 3.175 -2.057 -24.582 1.00 73.69 94 GLY A N 1
ATOM 766 C CA . GLY A 1 94 ? 4.525 -2.272 -25.116 1.00 73.69 94 GLY A CA 1
ATOM 767 C C . GLY A 1 94 ? 4.920 -3.749 -25.264 1.00 73.69 94 GLY A C 1
ATOM 768 O O . GLY A 1 94 ? 4.086 -4.628 -25.051 1.00 73.69 94 GLY A O 1
ATOM 769 N N . PRO A 1 95 ? 6.175 -4.018 -25.669 1.00 82.06 95 PRO A N 1
ATOM 770 C CA . PRO A 1 95 ? 6.695 -5.367 -25.904 1.00 82.06 95 PRO A CA 1
ATOM 771 C C . PRO A 1 95 ? 6.705 -6.258 -24.651 1.00 82.06 95 PRO A C 1
ATOM 773 O O . PRO A 1 95 ? 6.804 -5.765 -23.523 1.00 82.06 95 PRO A O 1
ATOM 776 N N . LEU A 1 96 ? 6.632 -7.580 -24.845 1.00 85.06 96 LEU A N 1
ATOM 777 C CA . LEU A 1 96 ? 6.586 -8.569 -23.755 1.00 85.06 96 LEU A CA 1
ATOM 778 C C . LEU A 1 96 ? 7.860 -8.574 -22.902 1.00 85.06 96 LEU A C 1
ATOM 780 O O . LEU A 1 96 ? 7.808 -8.865 -21.712 1.00 85.06 96 LEU A O 1
ATOM 784 N N . GLU A 1 97 ? 8.987 -8.147 -23.456 1.00 86.38 97 GLU A N 1
ATOM 785 C CA . GLU A 1 97 ? 10.258 -8.027 -22.744 1.00 86.38 97 GLU A CA 1
ATOM 786 C C . GLU A 1 97 ? 10.162 -7.046 -21.560 1.00 86.38 97 GLU A C 1
ATOM 788 O O . GLU A 1 97 ? 10.869 -7.185 -20.557 1.00 86.38 97 GLU A O 1
ATOM 793 N N . TYR A 1 98 ? 9.263 -6.054 -21.630 1.00 86.00 98 TYR A N 1
ATOM 794 C CA . TYR A 1 98 ? 9.001 -5.152 -20.505 1.00 86.00 98 TYR A CA 1
ATOM 795 C C . TYR A 1 98 ? 8.256 -5.841 -19.365 1.00 86.00 98 TYR A C 1
ATOM 797 O O . TYR A 1 98 ? 8.492 -5.511 -18.195 1.00 86.00 98 TYR A O 1
ATOM 805 N N . LEU A 1 99 ? 7.384 -6.798 -19.688 1.00 88.38 99 LEU A N 1
ATOM 806 C CA . LEU A 1 99 ? 6.720 -7.625 -18.689 1.00 88.38 99 LEU A CA 1
ATOM 807 C C . LEU A 1 99 ? 7.751 -8.489 -17.967 1.00 88.38 99 LEU A C 1
ATOM 809 O O . LEU A 1 99 ? 7.823 -8.421 -16.743 1.00 88.38 99 LEU A O 1
ATOM 813 N N . ASP A 1 100 ? 8.590 -9.217 -18.706 1.00 89.69 100 ASP A N 1
ATOM 814 C CA . ASP A 1 100 ? 9.602 -10.106 -18.121 1.00 89.69 100 ASP A CA 1
ATOM 815 C C . ASP A 1 100 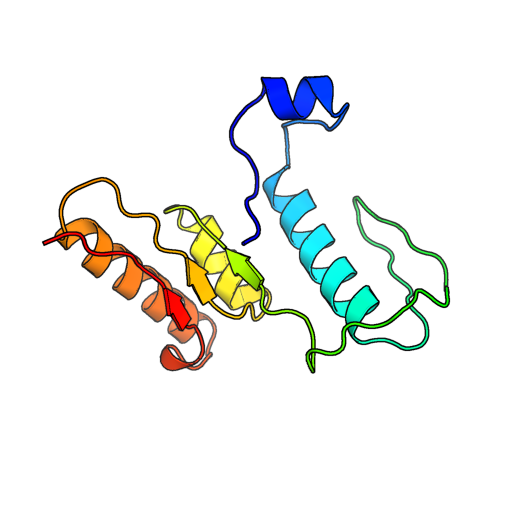? 10.540 -9.356 -17.175 1.00 89.69 100 ASP A C 1
ATOM 817 O O . ASP A 1 100 ? 10.784 -9.783 -16.041 1.00 89.69 100 ASP A O 1
ATOM 821 N N . LYS A 1 101 ? 11.002 -8.174 -17.600 1.00 90.88 101 LYS A N 1
ATOM 822 C CA . LYS A 1 101 ? 11.811 -7.296 -16.753 1.00 90.88 101 LYS A CA 1
ATOM 823 C C . LYS A 1 101 ? 11.069 -6.875 -15.480 1.00 90.88 101 LYS A C 1
ATOM 825 O O . LYS A 1 101 ? 11.641 -6.937 -14.397 1.00 90.88 101 LYS A O 1
ATOM 830 N N . SER A 1 102 ? 9.807 -6.465 -15.592 1.00 92.25 102 SER A N 1
ATOM 831 C CA . SER A 1 102 ? 9.002 -6.018 -14.446 1.00 92.25 102 SER A CA 1
ATOM 832 C C . SER A 1 102 ? 8.733 -7.147 -13.446 1.00 92.25 102 SER A C 1
ATOM 834 O O . SER A 1 102 ? 8.804 -6.938 -12.235 1.00 92.25 102 SER A O 1
ATOM 836 N N . ILE A 1 103 ? 8.469 -8.359 -13.948 1.00 93.38 103 ILE A N 1
ATOM 837 C CA . ILE A 1 103 ? 8.308 -9.563 -13.125 1.00 93.38 103 ILE A CA 1
ATOM 838 C C . ILE A 1 103 ? 9.601 -9.846 -12.363 1.00 93.38 103 ILE A C 1
ATOM 840 O O . ILE A 1 103 ? 9.563 -10.091 -11.155 1.00 93.38 103 ILE A O 1
ATOM 844 N N . LYS A 1 104 ? 10.749 -9.777 -13.049 1.00 94.31 104 LYS A N 1
ATOM 845 C CA . LYS A 1 104 ? 12.056 -9.945 -12.412 1.00 94.31 104 LYS A CA 1
ATOM 846 C C . LYS A 1 104 ? 12.286 -8.891 -11.328 1.00 94.31 104 LYS A C 1
ATOM 848 O O . LYS A 1 104 ? 12.665 -9.252 -10.221 1.00 94.31 104 LYS A O 1
ATOM 853 N N . ASP A 1 105 ? 12.005 -7.621 -11.609 1.00 94.50 105 ASP A N 1
ATOM 854 C CA . ASP A 1 105 ? 12.179 -6.540 -10.635 1.00 94.50 105 ASP A CA 1
ATOM 855 C C . ASP A 1 105 ? 11.339 -6.779 -9.367 1.00 94.50 105 ASP A C 1
ATOM 857 O O . ASP A 1 105 ? 11.855 -6.640 -8.257 1.00 94.50 105 ASP A O 1
ATOM 861 N N . LEU A 1 106 ? 10.066 -7.179 -9.500 1.00 96.12 106 LEU A N 1
ATOM 862 C CA . LEU A 1 106 ? 9.211 -7.509 -8.352 1.00 96.12 106 LEU A CA 1
ATOM 863 C C . LEU A 1 106 ? 9.787 -8.662 -7.518 1.00 96.12 106 LEU A C 1
ATOM 865 O O . LEU A 1 106 ? 9.847 -8.553 -6.290 1.00 96.12 106 LEU A O 1
ATOM 869 N N . ARG A 1 107 ? 10.240 -9.737 -8.174 1.00 96.44 107 ARG A N 1
ATOM 870 C CA . ARG A 1 107 ? 10.850 -10.891 -7.499 1.00 96.44 107 ARG A CA 1
ATOM 871 C C . ARG A 1 107 ? 12.141 -10.509 -6.780 1.00 96.44 107 ARG A C 1
ATOM 873 O O . ARG A 1 107 ? 12.263 -10.783 -5.591 1.00 96.44 107 ARG A O 1
ATOM 880 N N . ASP A 1 108 ? 13.035 -9.781 -7.445 1.00 96.56 108 ASP A N 1
ATOM 881 C CA . ASP A 1 108 ? 14.279 -9.282 -6.852 1.00 96.56 108 ASP A CA 1
ATOM 882 C C . ASP A 1 108 ? 13.995 -8.414 -5.605 1.00 96.56 108 ASP A C 1
ATOM 884 O O . ASP A 1 108 ? 14.726 -8.473 -4.613 1.00 96.56 108 ASP A O 1
ATOM 888 N N . TYR A 1 109 ? 12.945 -7.578 -5.633 1.00 97.00 109 TYR A N 1
ATOM 889 C CA . TYR A 1 109 ? 12.536 -6.788 -4.465 1.00 97.00 109 TYR A CA 1
ATOM 890 C C . TYR A 1 109 ? 12.006 -7.660 -3.325 1.00 97.00 109 TYR A C 1
ATOM 892 O O . TYR A 1 109 ? 12.340 -7.393 -2.169 1.00 97.00 109 TYR A O 1
ATOM 900 N N . ALA A 1 110 ? 11.207 -8.685 -3.630 1.00 97.62 110 ALA A N 1
ATOM 901 C CA . ALA A 1 110 ? 10.706 -9.628 -2.635 1.00 97.62 110 ALA A CA 1
ATOM 902 C C . ALA A 1 110 ? 11.856 -10.379 -1.948 1.00 97.62 110 ALA A C 1
ATOM 904 O O . ALA A 1 110 ? 11.928 -10.389 -0.718 1.00 97.62 110 ALA A O 1
ATOM 905 N N . GLU A 1 111 ? 12.810 -10.899 -2.723 1.00 97.44 111 GLU A N 1
ATOM 906 C CA . GLU A 1 111 ? 13.990 -11.602 -2.206 1.00 97.44 111 GLU A CA 1
ATOM 907 C C . GLU A 1 111 ? 14.846 -10.701 -1.312 1.00 97.44 111 GLU A C 1
ATOM 909 O O . GLU A 1 111 ? 15.196 -11.076 -0.192 1.00 97.44 111 GLU A O 1
ATOM 914 N N . LYS A 1 112 ? 15.127 -9.467 -1.756 1.00 97.12 112 LYS A N 1
ATOM 915 C CA . LYS A 1 112 ? 15.864 -8.474 -0.953 1.00 97.12 112 LYS A CA 1
ATOM 916 C C . LYS A 1 112 ? 15.157 -8.148 0.361 1.00 97.12 112 LYS A C 1
ATOM 918 O O . LYS A 1 112 ? 15.822 -7.908 1.367 1.00 97.12 112 LYS A O 1
ATOM 923 N N . ALA A 1 113 ? 13.826 -8.157 0.364 1.00 96.75 113 ALA A N 1
ATOM 924 C CA . ALA A 1 113 ? 13.008 -7.972 1.559 1.00 96.75 113 ALA A CA 1
ATOM 925 C C . ALA A 1 113 ? 12.816 -9.262 2.382 1.00 96.75 113 ALA A C 1
ATOM 927 O O . ALA A 1 113 ? 12.086 -9.234 3.372 1.00 96.75 113 ALA A O 1
ATOM 928 N N . LYS A 1 114 ? 13.462 -10.376 1.998 1.00 97.31 114 LYS A N 1
ATOM 929 C CA . LYS A 1 114 ? 13.325 -11.709 2.611 1.00 97.31 114 LYS A CA 1
ATOM 930 C C . LYS A 1 114 ? 11.875 -12.218 2.628 1.00 97.31 114 LYS A C 1
ATOM 932 O O . LYS A 1 114 ? 11.451 -12.861 3.586 1.00 97.31 114 LYS A O 1
ATOM 937 N N . LYS A 1 115 ? 11.110 -11.910 1.579 1.00 96.50 115 LYS A N 1
ATOM 938 C CA . LYS A 1 115 ? 9.736 -12.384 1.364 1.00 96.50 115 LYS A CA 1
ATOM 939 C C . LYS A 1 115 ? 9.707 -13.409 0.237 1.00 96.50 115 LYS A C 1
ATOM 941 O O . LYS A 1 115 ? 10.531 -13.342 -0.669 1.00 96.50 115 LYS A O 1
ATOM 946 N N . ASP A 1 116 ? 8.743 -14.326 0.287 1.00 96.50 116 ASP A N 1
ATOM 947 C CA . ASP A 1 116 ? 8.507 -15.281 -0.799 1.00 96.50 116 ASP A CA 1
ATOM 948 C C . ASP A 1 116 ? 8.113 -14.527 -2.087 1.00 96.50 116 ASP A C 1
ATOM 950 O O . ASP A 1 116 ? 7.079 -13.850 -2.098 1.00 96.50 116 ASP A O 1
ATOM 954 N N . PRO A 1 117 ? 8.900 -14.623 -3.174 1.00 93.31 117 PRO A N 1
ATOM 955 C CA . PRO A 1 117 ? 8.593 -13.957 -4.438 1.00 93.31 117 PRO A CA 1
ATOM 956 C C . PRO A 1 117 ? 7.306 -14.450 -5.103 1.00 93.31 117 PRO A C 1
ATOM 958 O O . PRO A 1 117 ? 6.720 -13.713 -5.894 1.00 93.31 117 PRO A O 1
ATOM 961 N N . ASN A 1 118 ? 6.853 -15.667 -4.789 1.00 94.00 118 ASN A N 1
ATOM 962 C CA . ASN A 1 118 ? 5.631 -16.249 -5.349 1.00 94.00 118 ASN A CA 1
ATOM 963 C C . ASN A 1 118 ? 4.367 -15.850 -4.579 1.00 94.00 118 ASN A C 1
ATOM 965 O O . ASN A 1 118 ? 3.263 -16.143 -5.029 1.00 94.00 118 ASN A O 1
ATOM 969 N N . LYS A 1 119 ? 4.513 -15.154 -3.445 1.00 95.31 119 LYS A N 1
ATOM 970 C CA . LYS A 1 119 ? 3.387 -14.626 -2.664 1.00 95.31 119 LYS A CA 1
ATOM 971 C C . LYS A 1 119 ? 2.585 -13.567 -3.426 1.00 95.31 119 LYS A C 1
ATOM 973 O O . LYS A 1 119 ? 1.405 -13.387 -3.150 1.00 95.31 119 LYS A O 1
ATOM 978 N N . PHE A 1 120 ? 3.235 -12.825 -4.320 1.00 96.44 120 PHE A N 1
ATOM 979 C CA . PHE A 1 120 ? 2.639 -11.681 -5.001 1.00 96.44 120 PHE A CA 1
ATOM 980 C C . PHE A 1 120 ? 2.059 -12.112 -6.344 1.00 96.44 120 PHE A C 1
ATOM 982 O O . PHE A 1 120 ? 2.793 -12.487 -7.259 1.00 96.44 120 PHE A O 1
ATOM 989 N N . GLU A 1 121 ? 0.741 -12.023 -6.476 1.00 95.81 121 GLU A N 1
ATOM 990 C CA . GLU A 1 121 ? 0.060 -12.360 -7.718 1.00 95.81 121 GLU A CA 1
ATOM 991 C C . GLU A 1 121 ? 0.396 -11.352 -8.825 1.00 95.81 121 GLU A C 1
ATOM 993 O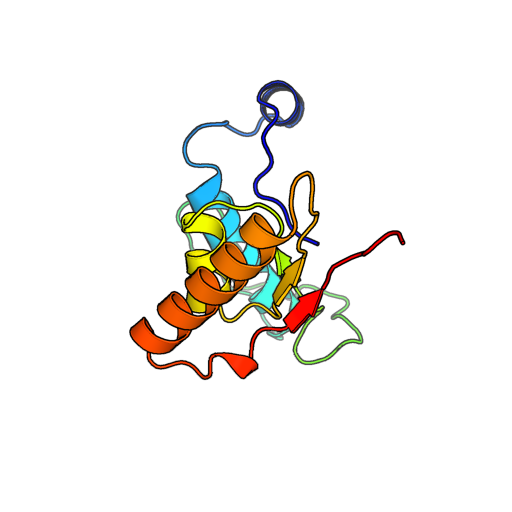 O . GLU A 1 121 ? 0.534 -10.147 -8.595 1.00 95.81 121 GLU A O 1
ATOM 998 N N . ILE A 1 122 ? 0.505 -11.841 -10.059 1.00 93.88 122 ILE A N 1
ATOM 999 C CA . ILE A 1 122 ? 0.718 -11.008 -11.243 1.00 93.88 122 ILE A CA 1
ATOM 1000 C C . ILE A 1 122 ? -0.482 -11.208 -12.157 1.00 93.88 122 ILE A C 1
ATOM 1002 O O . ILE A 1 122 ? -0.667 -12.280 -12.731 1.00 93.88 122 ILE A O 1
ATOM 1006 N N . ILE A 1 123 ? -1.296 -10.166 -12.292 1.00 92.00 123 ILE A N 1
ATOM 1007 C CA . ILE A 1 123 ? -2.486 -10.184 -13.141 1.00 92.00 123 ILE A CA 1
ATOM 1008 C C . ILE A 1 123 ? -2.196 -9.349 -14.380 1.00 92.00 123 ILE A C 1
ATOM 1010 O O . ILE A 1 123 ? -1.855 -8.172 -14.277 1.00 92.00 123 ILE A O 1
ATOM 1014 N N . THR A 1 124 ? -2.351 -9.941 -15.562 1.00 88.38 124 THR A N 1
ATOM 1015 C CA . THR A 1 124 ? -2.195 -9.241 -16.838 1.00 88.38 124 THR A CA 1
ATOM 1016 C C . THR A 1 124 ? -3.218 -9.717 -17.862 1.00 88.38 124 THR A C 1
ATOM 1018 O O . THR A 1 124 ? -3.788 -10.798 -17.725 1.00 88.38 124 THR A O 1
ATOM 1021 N N . ILE A 1 125 ? -3.455 -8.905 -18.891 1.00 82.56 125 ILE A N 1
ATOM 1022 C CA . ILE A 1 125 ? -4.318 -9.249 -20.020 1.00 82.56 125 ILE A CA 1
ATOM 1023 C C . ILE A 1 125 ? -3.440 -9.283 -21.264 1.00 82.56 125 ILE A C 1
ATOM 1025 O O . ILE A 1 125 ? -2.903 -8.258 -21.679 1.00 82.56 125 ILE A O 1
ATOM 1029 N N . LEU A 1 126 ? -3.316 -10.463 -21.865 1.00 78.12 126 LEU A N 1
ATOM 1030 C CA . LEU A 1 126 ? -2.641 -10.646 -23.144 1.00 78.12 126 LEU A CA 1
ATOM 1031 C C . LEU A 1 126 ? -3.700 -10.766 -24.235 1.00 78.12 126 LEU A C 1
ATOM 1033 O O . LEU A 1 126 ? -4.535 -11.672 -24.202 1.00 78.12 126 LEU A O 1
ATOM 1037 N N . ARG A 1 127 ? -3.668 -9.853 -25.205 1.00 70.25 127 ARG A N 1
ATOM 1038 C CA . ARG A 1 127 ? -4.453 -9.988 -26.431 1.00 70.25 127 ARG A CA 1
ATOM 1039 C C . ARG A 1 127 ? -3.569 -10.673 -27.471 1.00 70.25 127 ARG A C 1
ATOM 1041 O O . ARG A 1 127 ? -2.498 -10.156 -27.773 1.00 70.25 127 ARG A O 1
ATOM 1048 N N . ARG A 1 128 ? -3.998 -11.850 -27.934 1.00 61.00 128 ARG A N 1
ATOM 1049 C CA . ARG A 1 128 ? -3.377 -12.550 -29.066 1.00 61.00 128 ARG A CA 1
ATOM 1050 C C . ARG A 1 128 ? -3.649 -11.813 -30.369 1.00 61.00 128 ARG A C 1
ATOM 1052 O O . ARG A 1 128 ? -4.754 -11.228 -30.475 1.00 61.00 128 ARG A O 1
#

Radius of gyration: 16.16 Å; chains: 1; bounding box: 35×36×47 Å

Secondary structure (DSSP, 8-state):
-B-----HHHHHHTT--STTHHHHHHHHHHHHHHHHH-SSEEEE-SS-EEEEE---SPPSSSSS---EEE--SHHHHHHHHHTT-SEEEE---S-HHHHHHHHHHHHHHHHHTT--GGGSEEEE----

Sequence (128 aa):
MVLVGWSRDEYQVSNVPYERRGERADEYVQLLKRIWTDDVVEFKGKYYTVPASKIGPKPIHKPHIPIYLGGFSSNTFKRIVNFDLDGWLATIGGPLEYLDKSIKDLRDYAEKAKKDPNKFEIITILRR